Protein AF-A0A3M6RUL9-F1 (afdb_monomer_lite)

Organism: NCBI:txid2029117

Radius of gyration: 14.17 Å; chains: 1; bounding box: 38×27×32 Å

Sequence (118 aa):
MLQFIRGRSFRQAANALHLSLGMVHKICNGYWPANSAKIMAAWDRYKSKQQASRGPSIKAIRRVHAGGVVHYRGRQYTHPQLTALAGTVPLCRAPEGQLQAVLIGEVTTYLPLQPVEG

Secondary structure (DSSP, 8-state):
-HHHHHTS-HHHHHHHHT--HHHHHHHHTT---S--HHHHHHHHHHHHHH--S-PPPEEEEEEEBTTTEEEETTEEEE-GGGTT--EEEEEEE-TT--EEEEEESSSEEEEEPEE---

Structure (mmCIF, N/CA/C/O backbone):
data_AF-A0A3M6RUL9-F1
#
_entry.id   AF-A0A3M6RUL9-F1
#
loop_
_atom_site.group_PDB
_atom_site.id
_atom_site.type_symbol
_atom_site.label_atom_id
_atom_site.label_alt_id
_atom_site.label_comp_id
_atom_site.label_asym_id
_atom_site.label_entity_id
_atom_site.label_seq_id
_atom_site.pdbx_PDB_ins_code
_atom_site.Cartn_x
_atom_site.Cartn_y
_atom_site.Cartn_z
_atom_site.occupancy
_atom_site.B_iso_or_equiv
_atom_site.auth_seq_id
_atom_site.auth_comp_id
_atom_site.auth_asym_id
_atom_site.auth_atom_id
_atom_site.pdbx_PDB_model_num
ATOM 1 N N . MET A 1 1 ? -4.522 1.174 2.889 1.00 53.09 1 MET A N 1
ATOM 2 C CA . MET A 1 1 ? -5.822 1.877 2.768 1.00 53.09 1 MET A CA 1
ATOM 3 C C . MET A 1 1 ? -6.989 0.912 2.564 1.00 53.09 1 MET A C 1
ATOM 5 O O . MET A 1 1 ? -7.981 1.054 3.257 1.00 53.09 1 MET A O 1
ATOM 9 N N . LEU A 1 2 ? -6.874 -0.099 1.690 1.00 50.25 2 LEU A N 1
ATOM 10 C CA . LEU A 1 2 ? -7.938 -1.096 1.478 1.00 50.25 2 LEU A CA 1
ATOM 11 C C . LEU A 1 2 ? -8.262 -1.954 2.718 1.00 50.25 2 LEU A C 1
ATOM 13 O O . LEU A 1 2 ? -9.436 -2.124 3.022 1.00 50.25 2 LEU A O 1
ATOM 17 N N . GLN A 1 3 ? -7.263 -2.430 3.476 1.00 50.12 3 GLN A N 1
ATOM 18 C CA . GLN A 1 3 ? -7.504 -3.158 4.738 1.00 50.12 3 GLN A CA 1
ATOM 19 C C . GLN A 1 3 ? -8.214 -2.293 5.796 1.00 50.12 3 GLN A C 1
ATOM 21 O O . GLN A 1 3 ? -9.163 -2.753 6.418 1.00 50.12 3 GLN A O 1
ATOM 26 N N . PHE A 1 4 ? -7.836 -1.015 5.924 1.00 55.25 4 PHE A N 1
ATOM 27 C CA . PHE A 1 4 ? -8.515 -0.050 6.800 1.00 55.25 4 PHE A CA 1
ATOM 28 C C . PHE A 1 4 ? -10.010 0.104 6.483 1.00 55.25 4 PHE A C 1
ATOM 30 O O . PHE A 1 4 ? -10.830 0.154 7.396 1.00 55.25 4 PHE A O 1
ATOM 37 N N . ILE A 1 5 ? -10.369 0.177 5.196 1.00 54.50 5 ILE A N 1
ATOM 38 C CA . ILE A 1 5 ? -11.778 0.295 4.805 1.00 54.50 5 ILE A CA 1
ATOM 39 C C . ILE A 1 5 ? -12.501 -1.048 4.968 1.00 54.50 5 ILE A C 1
ATOM 41 O O . ILE A 1 5 ? -13.672 -1.056 5.313 1.00 54.50 5 ILE A O 1
ATOM 45 N N . ARG A 1 6 ? -11.818 -2.184 4.784 1.00 53.66 6 ARG A N 1
ATOM 46 C CA . ARG A 1 6 ? -12.410 -3.516 4.995 1.00 53.66 6 ARG A CA 1
ATOM 47 C C . ARG A 1 6 ? -12.725 -3.822 6.465 1.00 53.66 6 ARG A C 1
ATOM 49 O O . ARG A 1 6 ? -13.638 -4.595 6.715 1.00 53.66 6 ARG A O 1
ATOM 56 N N . GLY A 1 7 ? -12.018 -3.205 7.414 1.00 54.25 7 GLY A N 1
ATOM 57 C CA . GLY A 1 7 ? -12.272 -3.342 8.856 1.00 54.25 7 GLY A CA 1
ATOM 58 C C . GLY A 1 7 ? -13.276 -2.339 9.443 1.00 54.25 7 GLY A C 1
ATOM 59 O O . GLY A 1 7 ? -13.457 -2.303 10.657 1.00 54.25 7 GLY A O 1
ATOM 60 N N . ARG A 1 8 ? -13.901 -1.479 8.625 1.00 61.16 8 ARG A N 1
ATOM 61 C CA . ARG A 1 8 ? -14.872 -0.459 9.063 1.00 61.16 8 ARG A CA 1
ATOM 62 C C . ARG A 1 8 ? -16.072 -0.416 8.125 1.00 61.16 8 ARG A C 1
ATOM 64 O O . ARG A 1 8 ? -15.974 -0.765 6.956 1.00 61.16 8 ARG A O 1
ATOM 71 N N . SER A 1 9 ? -17.207 0.093 8.597 1.00 71.19 9 SER A N 1
ATOM 72 C CA . SER A 1 9 ? -18.303 0.415 7.675 1.00 71.19 9 SER A CA 1
ATOM 73 C C . SER A 1 9 ? -17.879 1.535 6.712 1.00 71.19 9 SER A C 1
ATOM 75 O O . SER A 1 9 ? -17.142 2.455 7.085 1.00 71.19 9 SER A O 1
ATOM 77 N N . PHE A 1 10 ? -18.384 1.518 5.474 1.00 69.44 10 PHE A N 1
ATOM 78 C CA . PHE A 1 10 ? -18.057 2.541 4.469 1.00 69.44 10 PHE A CA 1
ATOM 79 C C . PHE A 1 10 ? -18.333 3.973 4.950 1.00 69.44 10 PHE A C 1
ATOM 81 O O . PHE A 1 10 ? -17.595 4.897 4.612 1.00 69.44 10 PHE A O 1
ATOM 88 N N . ARG A 1 11 ? -19.359 4.157 5.790 1.00 74.06 11 ARG A N 1
ATOM 89 C CA . ARG A 1 11 ? -19.706 5.450 6.394 1.00 74.06 11 ARG A CA 1
ATOM 90 C C . ARG A 1 11 ? -18.653 5.920 7.402 1.00 74.06 11 ARG A C 1
ATOM 92 O O . ARG A 1 11 ? -18.293 7.094 7.401 1.00 74.06 11 ARG A O 1
ATOM 99 N N . GLN A 1 12 ? -18.113 5.016 8.217 1.00 66.62 12 GLN A N 1
ATOM 100 C CA . GLN A 1 12 ? -17.019 5.337 9.140 1.00 66.62 12 GLN A CA 1
ATOM 101 C C . GLN A 1 12 ? -15.733 5.689 8.388 1.00 66.62 12 GLN A C 1
ATOM 103 O O . GLN A 1 12 ? -15.047 6.632 8.772 1.00 66.62 12 GLN A O 1
ATOM 108 N N . ALA A 1 13 ? -15.418 4.977 7.304 1.00 68.62 13 ALA A N 1
ATOM 109 C CA . ALA A 1 13 ? -14.267 5.292 6.461 1.00 68.62 13 ALA A CA 1
ATOM 110 C C . ALA A 1 13 ? -14.420 6.647 5.746 1.00 68.62 13 ALA A C 1
ATOM 112 O O . ALA A 1 13 ? -13.474 7.431 5.717 1.00 68.62 13 ALA A O 1
ATOM 113 N N . ALA A 1 14 ? -15.615 6.951 5.226 1.00 76.19 14 ALA A N 1
ATOM 114 C CA . ALA A 1 14 ? -15.936 8.236 4.602 1.00 76.19 14 ALA A CA 1
ATOM 115 C C . ALA A 1 14 ? -15.757 9.408 5.577 1.00 76.19 14 ALA A C 1
ATOM 117 O O . ALA A 1 14 ? -15.046 10.363 5.266 1.00 76.19 14 ALA A O 1
ATOM 118 N N . ASN A 1 15 ? -16.310 9.289 6.788 1.00 74.44 15 ASN A N 1
ATOM 119 C CA . ASN A 1 15 ? -16.155 10.299 7.836 1.00 74.44 15 ASN A CA 1
ATOM 120 C C . ASN A 1 15 ? -14.696 10.446 8.286 1.00 74.44 15 ASN A C 1
ATOM 122 O O . ASN A 1 15 ? -14.195 11.561 8.400 1.00 74.44 15 ASN A O 1
ATOM 126 N N . ALA A 1 16 ? -13.990 9.333 8.499 1.00 66.12 16 ALA A N 1
ATOM 127 C CA . ALA A 1 16 ? -12.598 9.347 8.945 1.00 66.12 16 ALA A CA 1
ATOM 128 C C . ALA A 1 16 ? -11.653 10.001 7.925 1.00 66.12 16 ALA A C 1
ATOM 130 O O . ALA A 1 16 ? -10.698 10.673 8.311 1.00 66.12 16 ALA A O 1
ATOM 131 N N . LEU A 1 17 ? -11.928 9.815 6.633 1.00 72.06 17 LEU A N 1
ATOM 132 C CA . LEU A 1 17 ? -11.113 10.333 5.537 1.00 72.06 17 LEU A CA 1
ATOM 133 C C . LEU A 1 17 ? -11.662 11.631 4.941 1.00 72.06 17 LEU A C 1
ATOM 135 O O . LEU A 1 17 ? -11.073 12.129 3.993 1.00 72.06 17 LEU A O 1
ATOM 139 N N . HIS A 1 18 ? -12.771 12.182 5.443 1.00 76.81 18 HIS A N 1
ATOM 140 C CA . HIS A 1 18 ? -13.447 13.333 4.826 1.00 76.81 18 HIS A CA 1
ATOM 141 C C . HIS A 1 18 ? -13.659 13.146 3.302 1.00 76.81 18 HIS A C 1
ATOM 143 O O . HIS A 1 18 ? -13.490 14.071 2.507 1.00 76.81 18 HIS A O 1
ATOM 149 N N . LEU A 1 19 ? -13.997 11.921 2.886 1.00 80.38 19 LEU A N 1
ATOM 150 C CA . LEU A 1 19 ? -14.276 11.551 1.496 1.00 80.38 19 LEU A CA 1
ATOM 151 C C . LEU A 1 19 ? -15.764 11.238 1.329 1.00 80.38 19 LEU A C 1
ATOM 153 O O . LEU A 1 19 ? -16.429 10.819 2.273 1.00 80.38 19 LEU A O 1
ATOM 157 N N . SER A 1 20 ? -16.291 11.380 0.111 1.00 82.94 20 SER A N 1
ATOM 158 C CA . SER A 1 20 ? -17.651 10.921 -0.180 1.00 82.94 20 SER A CA 1
ATOM 159 C C . SER A 1 20 ? -17.737 9.391 -0.139 1.00 82.94 20 SER A C 1
ATOM 161 O O . SER A 1 20 ? -16.791 8.690 -0.508 1.00 82.94 20 SER A O 1
ATOM 163 N N . LEU A 1 21 ? -18.902 8.864 0.249 1.00 80.56 21 LEU A N 1
ATOM 164 C CA . LEU A 1 21 ? -19.191 7.422 0.250 1.00 80.56 21 LEU A CA 1
ATOM 165 C C . LEU A 1 21 ? -18.892 6.771 -1.107 1.00 80.56 21 LEU A C 1
ATOM 167 O O . LEU A 1 21 ? -18.249 5.727 -1.159 1.00 80.56 21 LEU A O 1
ATOM 171 N N . GLY A 1 22 ? -19.280 7.421 -2.207 1.00 81.12 22 GLY A N 1
ATOM 172 C CA . GLY A 1 22 ? -18.997 6.933 -3.558 1.00 81.12 22 GLY A CA 1
ATOM 173 C C . GLY A 1 22 ? -17.501 6.875 -3.883 1.00 81.12 22 GLY A C 1
ATOM 174 O O . GLY A 1 22 ? -17.058 5.940 -4.546 1.00 81.12 22 GLY A O 1
ATOM 175 N N . MET A 1 23 ? -16.700 7.827 -3.389 1.00 78.31 23 MET A N 1
ATOM 176 C CA . MET A 1 23 ? -15.244 7.798 -3.560 1.00 78.31 23 MET A CA 1
ATOM 177 C C . MET A 1 23 ? -14.619 6.643 -2.770 1.00 78.31 23 MET A C 1
ATOM 179 O O . MET A 1 23 ? -13.782 5.925 -3.308 1.00 78.31 23 MET A O 1
ATOM 183 N N . VAL A 1 24 ? -15.066 6.415 -1.532 1.00 77.81 24 VAL A N 1
ATOM 184 C CA . VAL A 1 24 ? -14.641 5.262 -0.720 1.00 77.81 24 VAL A CA 1
ATOM 185 C C . VAL A 1 24 ? -15.001 3.945 -1.414 1.00 77.81 24 VAL A C 1
ATOM 187 O O . VAL A 1 24 ? -14.153 3.065 -1.515 1.00 77.81 24 VAL A O 1
ATOM 190 N N . HIS A 1 25 ? -16.212 3.831 -1.967 1.00 79.38 25 HIS A N 1
ATOM 191 C CA . HIS A 1 25 ? -16.669 2.638 -2.685 1.00 79.38 25 HIS A CA 1
ATOM 192 C C . HIS A 1 25 ? -15.828 2.354 -3.938 1.00 79.38 25 HIS A C 1
ATOM 194 O O . HIS A 1 25 ? -15.391 1.228 -4.165 1.00 79.38 25 HIS A O 1
ATOM 200 N N . LYS A 1 26 ? -15.535 3.395 -4.728 1.00 78.81 26 LYS A N 1
ATOM 201 C CA . LYS A 1 26 ? -14.642 3.300 -5.889 1.00 78.81 26 LYS A CA 1
ATOM 202 C C . LYS A 1 26 ? -13.251 2.823 -5.469 1.00 78.81 26 LYS A C 1
ATOM 204 O O . LYS A 1 26 ? -12.747 1.849 -6.022 1.00 78.81 26 LYS A O 1
ATOM 209 N N . ILE A 1 27 ? -12.667 3.456 -4.453 1.00 76.56 27 ILE A N 1
ATOM 210 C CA . ILE A 1 27 ? -11.365 3.072 -3.894 1.00 76.56 27 ILE A CA 1
ATOM 211 C C . ILE A 1 27 ? -11.365 1.606 -3.444 1.00 76.56 27 ILE A C 1
ATOM 213 O O . ILE A 1 27 ? -10.416 0.884 -3.740 1.00 76.56 27 ILE A O 1
ATOM 217 N N . CYS A 1 28 ? -12.428 1.145 -2.779 1.00 70.31 28 CYS A N 1
ATOM 218 C CA . CYS A 1 28 ? -12.588 -0.248 -2.353 1.00 70.31 28 CYS A CA 1
ATOM 219 C C . CYS A 1 28 ? -12.629 -1.248 -3.501 1.00 70.31 28 CYS A C 1
ATOM 221 O O . CYS A 1 28 ? -12.093 -2.345 -3.369 1.00 70.31 28 CYS A O 1
ATOM 223 N N . ASN A 1 29 ? -13.198 -0.837 -4.629 1.00 72.38 29 ASN A N 1
ATOM 224 C CA . ASN A 1 29 ? -13.256 -1.624 -5.854 1.00 72.38 29 ASN A CA 1
ATOM 225 C C . ASN A 1 29 ? -12.010 -1.439 -6.739 1.00 72.38 29 ASN A C 1
ATOM 227 O O . ASN A 1 29 ? -12.023 -1.798 -7.912 1.00 72.38 29 ASN A O 1
ATOM 231 N N . GLY A 1 30 ? -10.923 -0.881 -6.192 1.00 64.44 30 GLY A N 1
ATOM 232 C CA . GLY A 1 30 ? -9.631 -0.774 -6.872 1.00 64.44 30 GLY A CA 1
ATOM 233 C C . GLY A 1 30 ? -9.477 0.443 -7.786 1.00 64.44 30 GLY A C 1
ATOM 234 O O . GLY A 1 30 ? -8.450 0.569 -8.451 1.00 64.44 30 GLY A O 1
ATOM 235 N N . TYR A 1 31 ? -10.448 1.360 -7.813 1.00 75.12 31 TYR A N 1
ATOM 236 C CA . TYR A 1 31 ? -10.304 2.621 -8.538 1.00 75.12 31 TYR A CA 1
ATOM 237 C C . TYR A 1 31 ? -9.322 3.550 -7.819 1.00 75.12 31 TYR A C 1
ATOM 239 O O . TYR A 1 31 ? -9.446 3.815 -6.622 1.00 75.12 31 TYR A O 1
ATOM 247 N N . TRP A 1 32 ? -8.383 4.111 -8.578 1.00 68.50 32 TRP A N 1
ATOM 248 C CA . TRP A 1 32 ? -7.447 5.115 -8.090 1.00 68.50 32 TRP A CA 1
ATOM 249 C C . TRP A 1 32 ? -7.404 6.303 -9.056 1.00 68.50 32 TRP A C 1
ATOM 251 O O . TRP A 1 32 ? -7.137 6.101 -10.241 1.00 68.50 32 TRP A O 1
ATOM 261 N N . PRO A 1 33 ? -7.672 7.539 -8.600 1.00 72.25 33 PRO A N 1
ATOM 262 C CA . PRO A 1 33 ? -7.622 8.702 -9.475 1.00 72.25 33 PRO A CA 1
ATOM 263 C C . PRO A 1 33 ? -6.178 9.050 -9.857 1.00 72.25 33 PRO A C 1
ATOM 265 O O . PRO A 1 33 ? -5.260 8.904 -9.049 1.00 72.25 33 PRO A O 1
ATOM 268 N N . ALA A 1 34 ? -5.993 9.587 -11.067 1.00 67.50 34 ALA A N 1
ATOM 269 C CA . ALA A 1 34 ? -4.687 10.017 -11.575 1.00 67.50 34 ALA A CA 1
ATOM 270 C C . ALA A 1 34 ? -4.009 11.060 -10.665 1.00 67.50 34 ALA A C 1
ATOM 272 O O . ALA A 1 34 ? -2.801 11.009 -10.448 1.00 67.50 34 ALA A O 1
ATOM 273 N N . ASN A 1 35 ? -4.795 11.967 -10.073 1.00 73.00 35 ASN A N 1
ATOM 274 C CA . ASN A 1 35 ? -4.340 12.859 -9.012 1.00 73.00 35 ASN A CA 1
ATOM 275 C C . ASN A 1 35 ? -4.873 12.381 -7.655 1.00 73.00 35 ASN A C 1
ATOM 277 O O . ASN A 1 35 ? -6.008 12.668 -7.269 1.00 73.00 35 ASN A O 1
ATOM 281 N N . SER A 1 36 ? -4.030 11.666 -6.912 1.00 72.19 36 SER A N 1
ATOM 282 C CA . SER A 1 36 ? -4.370 11.137 -5.591 1.00 72.19 36 SER A CA 1
ATOM 283 C C . SER A 1 36 ? -4.028 12.077 -4.432 1.00 72.19 36 SER A C 1
ATOM 285 O O . SER A 1 36 ? -4.188 11.681 -3.281 1.00 72.19 36 SER A O 1
ATOM 287 N N . ALA A 1 37 ? -3.576 13.313 -4.687 1.00 73.50 37 ALA A N 1
ATOM 288 C CA . ALA A 1 37 ? -3.073 14.218 -3.646 1.00 73.50 37 ALA A CA 1
ATOM 289 C C . ALA A 1 37 ? -4.103 14.493 -2.537 1.00 73.50 37 ALA A C 1
ATOM 291 O O . ALA A 1 37 ? -3.760 14.481 -1.359 1.00 73.50 37 ALA A O 1
ATOM 292 N N . LYS A 1 38 ? -5.384 14.659 -2.892 1.00 68.88 38 LYS A N 1
ATOM 293 C CA . LYS A 1 38 ? -6.462 14.869 -1.909 1.00 68.88 38 LYS A CA 1
ATOM 294 C C . LYS A 1 38 ? -6.701 13.642 -1.029 1.00 68.88 38 LYS A C 1
ATOM 296 O O . LYS A 1 38 ? -6.891 13.785 0.172 1.00 68.88 38 LYS A O 1
ATOM 301 N N . ILE A 1 39 ? -6.646 12.445 -1.612 1.00 73.62 39 ILE A N 1
ATOM 302 C CA . ILE A 1 39 ? -6.778 11.179 -0.876 1.00 73.62 39 ILE A CA 1
ATOM 303 C C . ILE A 1 39 ? -5.591 11.008 0.081 1.00 73.62 39 ILE A C 1
ATOM 305 O O . ILE A 1 39 ? -5.784 10.640 1.236 1.00 73.62 39 ILE A O 1
ATOM 309 N N . MET A 1 40 ? -4.380 11.339 -0.380 1.00 71.88 40 MET A N 1
ATOM 310 C CA . MET A 1 40 ? -3.166 11.323 0.439 1.00 71.88 40 MET A CA 1
ATOM 311 C C . MET A 1 40 ? -3.243 12.302 1.605 1.00 71.88 40 MET A C 1
ATOM 313 O O . MET A 1 40 ? -2.986 11.908 2.734 1.00 71.88 40 MET A O 1
ATOM 317 N N . ALA A 1 41 ? -3.654 13.545 1.354 1.00 72.56 41 ALA A N 1
ATOM 318 C CA . ALA A 1 41 ? -3.787 14.559 2.394 1.00 72.56 41 ALA A CA 1
ATOM 319 C C . ALA A 1 41 ? -4.817 14.154 3.458 1.00 72.56 41 ALA A C 1
ATOM 321 O O . ALA A 1 41 ? -4.592 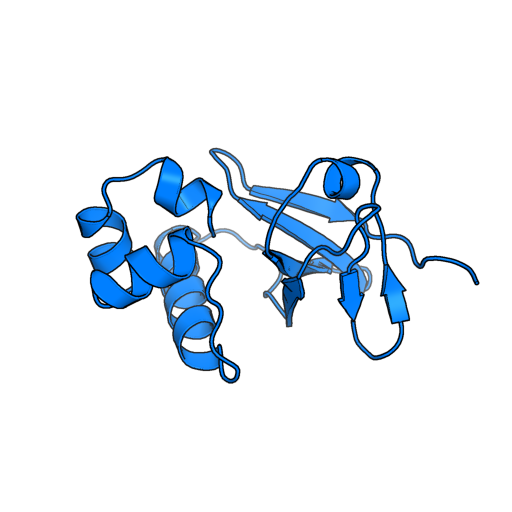14.341 4.653 1.00 72.56 41 ALA A O 1
ATOM 322 N N . ALA A 1 42 ? -5.935 13.558 3.038 1.00 71.12 42 ALA A N 1
ATOM 323 C CA . ALA A 1 42 ? -6.951 13.080 3.966 1.00 71.12 42 ALA A CA 1
ATOM 324 C C . ALA A 1 42 ? -6.466 11.872 4.782 1.00 71.12 42 ALA A C 1
ATOM 326 O O . ALA A 1 42 ? -6.701 11.795 5.987 1.00 71.12 42 ALA A O 1
ATOM 327 N N . TRP A 1 43 ? -5.715 10.973 4.143 1.00 71.88 43 TRP A N 1
ATOM 328 C CA . TRP A 1 43 ? -5.039 9.864 4.807 1.00 71.88 43 TRP A CA 1
ATOM 329 C C . TRP A 1 43 ? -3.982 10.345 5.816 1.00 71.88 43 TRP A C 1
ATOM 331 O O . TRP A 1 43 ? -3.916 9.840 6.935 1.00 71.88 43 TRP A O 1
ATOM 341 N N . ASP A 1 44 ? -3.181 11.349 5.460 1.00 67.62 44 ASP A N 1
ATOM 342 C CA . ASP A 1 44 ? -2.176 11.944 6.343 1.00 67.62 44 ASP A CA 1
ATOM 343 C C . ASP A 1 44 ? -2.812 12.656 7.536 1.00 67.62 44 ASP A C 1
ATOM 345 O O . ASP A 1 44 ? -2.347 12.482 8.660 1.00 67.62 44 ASP A O 1
ATOM 349 N N . ARG A 1 45 ? -3.923 13.370 7.329 1.00 67.00 45 ARG A N 1
ATOM 350 C CA . ARG A 1 45 ? -4.693 13.996 8.412 1.00 67.00 45 ARG A CA 1
ATOM 351 C C . ARG A 1 45 ? -5.342 12.972 9.342 1.00 67.00 45 ARG A C 1
ATOM 353 O O . ARG A 1 45 ? -5.419 13.190 10.548 1.00 67.00 45 ARG A O 1
ATOM 360 N N . TYR A 1 46 ? -5.821 11.859 8.794 1.00 64.75 46 TYR A N 1
ATOM 361 C CA . TYR A 1 46 ? -6.343 10.757 9.593 1.00 64.75 46 TYR A CA 1
ATOM 362 C C . TYR A 1 46 ? -5.239 10.127 10.451 1.00 64.75 46 TYR A C 1
ATOM 364 O O . TYR A 1 46 ? -5.415 9.968 11.658 1.00 64.75 46 TYR A O 1
ATOM 372 N N . LYS A 1 47 ? -4.074 9.836 9.857 1.00 58.28 47 LYS A N 1
ATOM 373 C CA . LYS A 1 47 ? -2.921 9.322 10.604 1.00 58.28 47 LYS A CA 1
ATOM 374 C C . LYS A 1 47 ? -2.440 10.307 11.654 1.00 58.28 47 LYS A C 1
ATOM 376 O O . LYS A 1 47 ? -2.208 9.869 12.762 1.00 58.28 47 LYS A O 1
ATOM 381 N N . SER A 1 48 ? -2.331 11.604 11.368 1.00 56.91 48 SER A N 1
ATOM 382 C CA . SER A 1 48 ? -1.877 12.575 12.374 1.00 56.91 48 SER A CA 1
ATOM 383 C C . SER A 1 48 ? -2.838 12.683 13.560 1.00 56.91 48 SER A C 1
ATOM 385 O O . SER A 1 48 ? -2.393 12.861 14.689 1.00 56.91 48 SER A O 1
ATOM 387 N N . LYS A 1 49 ? -4.147 12.490 13.336 1.00 59.19 49 LYS A N 1
ATOM 388 C CA . LYS A 1 49 ? -5.142 12.372 14.415 1.00 59.19 49 LYS A CA 1
ATOM 389 C C . LYS A 1 49 ? -5.067 11.051 15.188 1.00 59.19 49 LYS A C 1
ATOM 391 O O . LYS A 1 49 ? -5.478 11.019 16.341 1.00 59.19 49 LYS A O 1
ATOM 396 N N . GLN A 1 50 ? -4.594 9.971 14.567 1.00 53.69 50 GLN A N 1
ATOM 397 C CA . GLN A 1 50 ? -4.441 8.656 15.208 1.00 53.69 50 GLN A CA 1
ATOM 398 C C . GLN A 1 50 ? -3.032 8.400 15.768 1.00 53.69 50 GLN A C 1
ATOM 400 O O . GLN A 1 50 ? -2.852 7.495 16.573 1.00 53.69 50 GLN A O 1
ATOM 405 N N . GLN A 1 51 ? -2.039 9.185 15.352 1.00 43.91 51 GLN A N 1
ATOM 406 C CA . GLN A 1 51 ? -0.623 9.041 15.667 1.00 43.91 51 GLN A CA 1
ATOM 407 C C . GLN A 1 51 ? -0.043 10.405 16.043 1.00 43.91 51 GLN A C 1
ATOM 409 O O . GLN A 1 51 ? 0.589 11.085 15.236 1.00 43.91 51 GLN A O 1
ATOM 414 N N . ALA A 1 52 ? -0.072 10.694 17.337 1.00 46.34 52 ALA A N 1
ATOM 415 C CA . ALA A 1 52 ? 1.036 11.369 18.009 1.00 46.34 52 ALA A CA 1
ATOM 416 C C . ALA A 1 52 ? 2.319 10.484 18.021 1.00 46.34 52 ALA A C 1
ATOM 418 O O . ALA A 1 52 ? 3.115 10.522 18.954 1.00 46.34 52 ALA A O 1
ATOM 419 N N . SER A 1 53 ? 2.534 9.650 16.995 1.00 47.94 53 SER A N 1
ATOM 420 C CA . SER A 1 53 ? 3.479 8.530 16.984 1.00 47.94 53 SER A CA 1
ATOM 421 C C . SER A 1 53 ? 4.282 8.532 15.680 1.00 47.94 53 SER A C 1
ATOM 423 O O . SER A 1 53 ? 3.912 7.869 14.721 1.00 47.94 53 SER A O 1
ATOM 425 N N . ARG A 1 54 ? 5.342 9.351 15.648 1.00 53.25 54 ARG A N 1
ATOM 426 C CA . ARG A 1 54 ? 6.666 9.211 14.979 1.00 53.25 54 ARG A CA 1
ATOM 427 C C . ARG A 1 54 ? 6.858 8.247 13.773 1.00 53.25 54 ARG A C 1
ATOM 429 O O . ARG A 1 54 ? 7.939 7.689 13.621 1.00 53.25 54 ARG A O 1
ATOM 436 N N . GLY A 1 55 ? 5.878 8.038 12.899 1.00 56.91 55 GLY A N 1
ATOM 437 C CA . GLY A 1 55 ? 6.033 7.228 11.683 1.00 56.91 55 GLY A CA 1
ATOM 438 C C . GLY A 1 55 ? 6.643 8.017 10.511 1.00 56.91 55 GLY A C 1
ATOM 439 O O . GLY A 1 55 ? 6.389 9.220 10.392 1.00 56.91 55 GLY A O 1
ATOM 440 N N . PRO A 1 56 ? 7.420 7.381 9.612 1.00 64.69 56 PRO A N 1
ATOM 441 C CA . PRO A 1 56 ? 7.975 8.046 8.436 1.00 64.69 56 PRO A CA 1
ATOM 442 C C . PRO A 1 56 ? 6.878 8.559 7.491 1.00 64.69 56 PRO A C 1
ATOM 444 O O . PRO A 1 56 ? 5.868 7.897 7.236 1.00 64.69 56 PRO A O 1
ATOM 447 N N . SER A 1 57 ? 7.082 9.754 6.929 1.00 72.19 57 SER A N 1
ATOM 448 C CA . SER A 1 57 ? 6.120 10.366 6.007 1.00 72.19 57 SER A CA 1
ATOM 449 C C . SER A 1 57 ? 5.964 9.535 4.734 1.00 72.19 57 SER A C 1
ATOM 451 O O . SER A 1 57 ? 6.948 9.139 4.098 1.00 72.19 57 SER A O 1
ATOM 453 N N . ILE A 1 58 ? 4.715 9.325 4.318 1.00 79.31 58 ILE A N 1
ATOM 454 C CA . ILE A 1 58 ? 4.403 8.611 3.080 1.00 79.31 58 ILE A CA 1
ATOM 455 C C . ILE A 1 58 ? 4.833 9.478 1.896 1.00 79.31 58 ILE A C 1
ATOM 457 O O . ILE A 1 58 ? 4.522 10.663 1.830 1.00 79.31 58 ILE A O 1
ATOM 461 N N . LYS A 1 59 ? 5.582 8.886 0.967 1.00 80.06 59 LYS A N 1
ATOM 462 C CA . LYS A 1 59 ? 6.155 9.557 -0.207 1.00 80.06 59 LYS A CA 1
ATOM 463 C C . LYS A 1 59 ? 5.374 9.277 -1.486 1.00 80.06 59 LYS A C 1
ATOM 465 O O . LYS A 1 59 ? 5.383 10.099 -2.396 1.00 80.06 59 LYS A O 1
ATOM 470 N N . ALA A 1 60 ? 4.719 8.122 -1.575 1.00 81.12 60 ALA A N 1
ATOM 471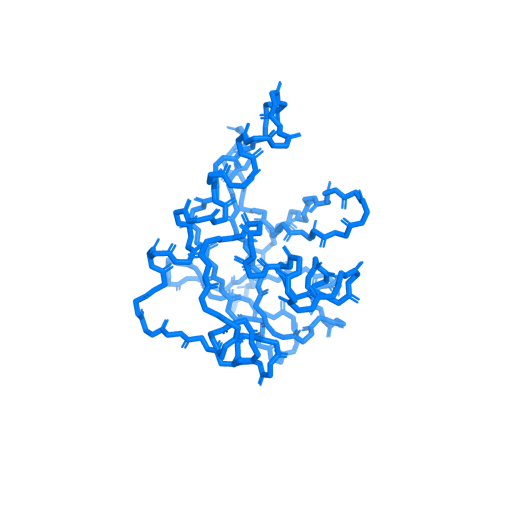 C CA . ALA A 1 60 ? 3.909 7.738 -2.725 1.00 81.12 60 ALA A CA 1
ATOM 472 C C . ALA A 1 60 ? 2.902 6.647 -2.349 1.00 81.12 60 ALA A C 1
ATOM 474 O O . ALA A 1 60 ? 3.070 5.969 -1.347 1.00 81.12 60 ALA A O 1
ATOM 475 N N . ILE A 1 61 ? 1.892 6.434 -3.187 1.00 81.69 61 ILE A N 1
ATOM 476 C CA . ILE A 1 61 ? 1.139 5.176 -3.245 1.00 81.69 61 ILE A CA 1
ATOM 477 C C . ILE A 1 61 ? 1.383 4.572 -4.627 1.00 81.69 61 ILE A C 1
ATOM 479 O O . ILE A 1 61 ? 1.407 5.299 -5.629 1.00 81.69 61 ILE A O 1
ATOM 483 N N . ARG A 1 62 ? 1.630 3.263 -4.682 1.00 86.56 62 ARG A N 1
ATOM 484 C CA . ARG A 1 62 ? 1.932 2.536 -5.918 1.00 86.56 62 ARG A CA 1
ATOM 485 C C . ARG A 1 62 ? 1.102 1.281 -6.042 1.00 86.56 62 ARG A C 1
ATOM 487 O O . ARG A 1 62 ? 0.812 0.627 -5.048 1.00 86.56 62 ARG A O 1
ATOM 494 N N . ARG A 1 63 ? 0.716 0.965 -7.275 1.00 87.94 63 ARG A N 1
ATOM 495 C CA . ARG A 1 63 ? 0.092 -0.312 -7.598 1.00 87.94 63 ARG A CA 1
ATOM 496 C C . ARG A 1 63 ? 1.122 -1.423 -7.422 1.00 87.94 63 ARG A C 1
ATOM 498 O O . ARG A 1 63 ? 2.266 -1.266 -7.838 1.00 87.94 63 ARG A O 1
ATOM 505 N N . VAL A 1 64 ? 0.685 -2.507 -6.799 1.00 88.94 64 VAL A N 1
ATOM 506 C CA . VAL A 1 64 ? 1.375 -3.789 -6.788 1.00 88.94 64 VAL A CA 1
ATOM 507 C C . VAL A 1 64 ? 0.991 -4.498 -8.083 1.00 88.94 64 VAL A C 1
ATOM 509 O O . VAL A 1 64 ? -0.187 -4.746 -8.355 1.00 88.94 64 VAL A O 1
ATOM 512 N N . HIS A 1 65 ? 1.987 -4.706 -8.930 1.00 89.50 65 HIS A N 1
ATOM 513 C CA . HIS A 1 65 ? 1.896 -5.439 -10.182 1.00 89.50 65 HIS A CA 1
ATOM 514 C C . HIS A 1 65 ? 2.027 -6.945 -9.918 1.00 89.50 65 HIS A C 1
ATOM 516 O O . HIS A 1 65 ? 2.371 -7.371 -8.811 1.00 89.50 65 HIS A O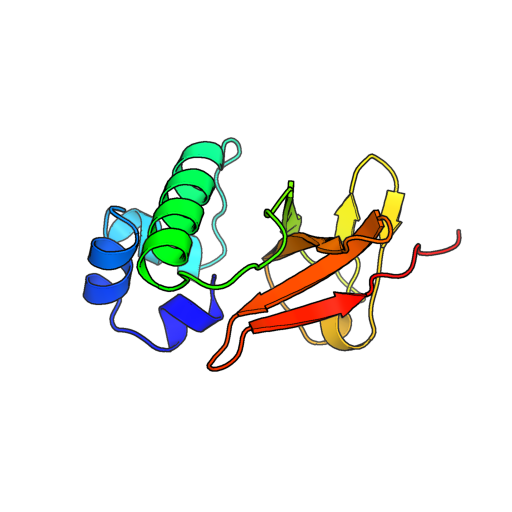 1
ATOM 522 N N . ALA A 1 66 ? 1.745 -7.755 -10.943 1.00 84.69 66 ALA A N 1
ATOM 523 C CA . ALA A 1 66 ? 1.957 -9.198 -10.879 1.00 84.69 66 ALA A CA 1
ATOM 524 C C . ALA A 1 66 ? 3.394 -9.514 -10.421 1.00 84.69 66 ALA A C 1
ATOM 526 O O . ALA A 1 66 ? 4.330 -8.797 -10.771 1.00 84.69 66 ALA A O 1
ATOM 527 N N . GLY A 1 67 ? 3.548 -10.546 -9.589 1.00 87.25 67 GLY A N 1
ATOM 528 C CA . GLY A 1 67 ? 4.837 -10.883 -8.977 1.00 87.25 67 GLY A CA 1
ATOM 529 C C . GLY A 1 67 ? 5.244 -9.994 -7.794 1.00 87.25 67 GLY A C 1
ATOM 530 O O . GLY A 1 67 ? 6.385 -10.068 -7.352 1.00 87.25 67 GLY A O 1
ATOM 531 N N . GLY A 1 68 ? 4.343 -9.159 -7.259 1.00 89.94 68 GLY A N 1
ATOM 532 C CA . GLY A 1 68 ? 4.622 -8.352 -6.064 1.00 89.94 68 GLY A CA 1
ATOM 533 C C . GLY A 1 68 ? 5.497 -7.125 -6.324 1.00 89.94 68 GLY A C 1
ATOM 534 O O . GLY A 1 68 ? 6.154 -6.627 -5.413 1.00 89.94 68 GLY A O 1
ATOM 535 N N . VAL A 1 69 ? 5.508 -6.628 -7.561 1.00 93.25 69 VAL A N 1
ATOM 536 C CA . VAL A 1 69 ? 6.398 -5.541 -7.987 1.00 93.25 69 VAL A CA 1
ATOM 537 C C . VAL A 1 69 ? 5.721 -4.179 -7.844 1.00 93.25 69 VAL A C 1
ATOM 539 O O . VAL A 1 69 ? 4.551 -4.010 -8.182 1.00 93.25 69 VAL A O 1
ATOM 542 N N . VAL A 1 70 ? 6.459 -3.167 -7.394 1.00 92.25 70 VAL A N 1
ATOM 543 C CA . VAL A 1 70 ? 6.026 -1.764 -7.373 1.00 92.25 70 VAL A CA 1
ATOM 544 C C . VAL A 1 70 ? 7.036 -0.877 -8.096 1.00 92.25 70 VAL A C 1
ATOM 546 O O . VAL A 1 70 ? 8.246 -1.044 -7.963 1.00 92.25 70 VAL A O 1
ATOM 549 N N . HIS A 1 71 ? 6.548 0.106 -8.851 1.00 92.62 71 HIS A N 1
ATOM 550 C CA . HIS A 1 71 ? 7.405 1.053 -9.572 1.00 92.62 71 HIS A CA 1
ATOM 551 C C . HIS A 1 71 ? 7.564 2.362 -8.797 1.00 92.62 71 HIS A C 1
ATOM 553 O O . HIS A 1 71 ? 6.584 3.046 -8.490 1.00 92.62 71 HIS A O 1
ATOM 559 N N . TYR A 1 72 ? 8.799 2.777 -8.523 1.00 92.12 72 TYR A N 1
ATOM 560 C CA . TYR A 1 72 ? 9.081 4.034 -7.837 1.00 92.12 72 TYR A CA 1
ATOM 561 C C . TYR A 1 72 ? 10.332 4.711 -8.401 1.00 92.12 72 TYR A C 1
ATOM 563 O O . TYR A 1 72 ? 11.398 4.113 -8.463 1.00 92.12 72 TYR A O 1
ATOM 571 N N . ARG A 1 73 ? 10.198 5.984 -8.809 1.00 89.12 73 ARG A N 1
ATOM 572 C CA . ARG A 1 73 ? 11.285 6.800 -9.392 1.00 89.12 73 ARG A CA 1
ATOM 573 C C . ARG A 1 73 ? 12.061 6.081 -10.511 1.00 89.12 73 ARG A C 1
ATOM 575 O O . ARG A 1 73 ? 13.285 6.064 -10.504 1.00 89.12 73 ARG A O 1
ATOM 582 N N . GLY A 1 74 ? 11.335 5.464 -11.444 1.00 88.75 74 GLY A N 1
ATOM 583 C CA . GLY A 1 74 ? 11.923 4.775 -12.600 1.00 88.75 74 GLY A CA 1
ATOM 584 C C . GLY A 1 74 ? 12.575 3.423 -12.293 1.00 88.75 74 GLY A C 1
ATOM 585 O O . GLY A 1 74 ? 13.122 2.814 -13.200 1.00 88.75 74 GLY A O 1
ATOM 586 N N . ARG A 1 75 ? 12.511 2.938 -11.047 1.00 92.19 75 ARG A N 1
ATOM 587 C CA . ARG A 1 75 ? 13.022 1.620 -10.649 1.00 92.19 75 ARG A CA 1
ATOM 588 C C . ARG A 1 75 ? 11.896 0.705 -10.184 1.00 92.19 75 ARG A C 1
ATOM 590 O O . ARG A 1 75 ? 10.858 1.175 -9.702 1.00 92.19 75 ARG A O 1
ATOM 597 N N . GLN A 1 76 ? 12.120 -0.593 -10.329 1.00 94.62 76 GLN A N 1
ATOM 598 C CA . GLN A 1 76 ? 11.237 -1.638 -9.831 1.00 94.62 76 GLN A CA 1
ATOM 599 C C . GLN A 1 76 ? 11.711 -2.104 -8.460 1.00 94.62 76 GLN A C 1
ATOM 601 O O . GLN A 1 76 ? 12.910 -2.198 -8.204 1.00 94.62 76 GLN A O 1
ATOM 606 N N . TYR A 1 77 ? 10.756 -2.379 -7.584 1.00 94.88 77 TYR A N 1
ATOM 607 C CA . TYR A 1 77 ? 11.006 -2.852 -6.236 1.00 94.88 77 TYR A CA 1
ATOM 608 C C . TYR A 1 77 ? 10.060 -3.998 -5.897 1.00 94.88 77 TYR A C 1
ATOM 610 O O . TYR A 1 77 ? 8.924 -4.011 -6.365 1.00 94.88 77 TYR A O 1
ATOM 618 N N . THR A 1 78 ? 10.501 -4.924 -5.055 1.00 95.19 78 THR A N 1
ATOM 619 C CA . THR A 1 78 ? 9.723 -6.090 -4.638 1.00 95.19 78 THR A CA 1
ATOM 620 C C . THR A 1 78 ? 9.930 -6.417 -3.160 1.00 95.19 78 THR A C 1
ATOM 622 O O . THR A 1 78 ? 10.829 -5.893 -2.496 1.00 95.19 78 THR A O 1
ATOM 625 N N . HIS A 1 79 ? 9.049 -7.268 -2.644 1.00 93.94 79 HIS A N 1
ATOM 626 C CA . HIS A 1 79 ? 9.165 -7.933 -1.354 1.00 93.94 79 HIS A CA 1
ATOM 627 C C . HIS A 1 79 ? 8.314 -9.214 -1.389 1.00 93.94 79 HIS A C 1
ATOM 629 O O . HIS A 1 79 ? 7.211 -9.166 -1.942 1.00 93.94 79 HIS A O 1
ATOM 635 N N . PRO A 1 80 ? 8.728 -10.333 -0.763 1.00 89.94 80 PRO A N 1
ATOM 636 C CA . PRO A 1 80 ? 7.963 -11.583 -0.799 1.00 89.94 80 PRO A CA 1
ATOM 637 C C . PRO A 1 80 ? 6.496 -11.416 -0.389 1.00 89.94 80 PRO A C 1
ATOM 639 O O . PRO A 1 80 ? 5.601 -11.927 -1.051 1.00 89.94 80 PRO A O 1
ATOM 642 N N . GLN A 1 81 ? 6.219 -10.608 0.637 1.00 87.94 81 GLN A N 1
ATOM 643 C CA . GLN A 1 81 ? 4.843 -10.350 1.086 1.00 87.94 81 GLN A CA 1
ATOM 644 C C . GLN A 1 81 ? 4.005 -9.497 0.115 1.00 87.94 81 GLN A C 1
ATOM 646 O O . GLN A 1 81 ? 2.782 -9.506 0.216 1.00 87.94 81 GLN A O 1
ATOM 651 N N . LEU A 1 82 ? 4.618 -8.778 -0.835 1.00 87.88 82 LEU A N 1
ATOM 652 C CA . LEU A 1 82 ? 3.873 -8.074 -1.884 1.00 87.88 82 LEU A CA 1
ATOM 653 C C . LEU A 1 82 ? 3.293 -9.035 -2.927 1.00 87.88 82 LEU A C 1
ATOM 655 O O . LEU A 1 82 ? 2.290 -8.696 -3.544 1.00 87.88 82 LEU A O 1
ATOM 659 N N . THR A 1 83 ? 3.865 -10.229 -3.108 1.00 85.94 83 THR A N 1
ATOM 660 C CA . THR A 1 83 ? 3.357 -11.217 -4.083 1.00 85.94 83 THR A CA 1
ATOM 661 C C . THR A 1 83 ? 1.921 -11.651 -3.784 1.00 85.94 83 THR A C 1
ATOM 663 O O . THR A 1 83 ? 1.135 -11.864 -4.703 1.00 85.94 83 THR A O 1
ATOM 666 N N . ALA A 1 84 ? 1.555 -11.700 -2.501 1.00 80.88 84 ALA A N 1
ATOM 667 C CA . ALA A 1 84 ? 0.213 -12.030 -2.032 1.00 80.88 84 ALA A CA 1
ATOM 668 C C . ALA A 1 84 ? -0.737 -10.815 -1.994 1.00 80.88 84 ALA A C 1
ATOM 670 O O . ALA A 1 84 ? -1.908 -10.949 -1.635 1.00 80.88 84 ALA A O 1
ATOM 671 N N . LEU A 1 85 ? -0.251 -9.614 -2.326 1.00 78.25 85 LEU A N 1
ATOM 672 C CA . LEU A 1 85 ? -1.021 -8.380 -2.224 1.00 78.25 85 LEU A CA 1
ATOM 673 C C . LEU A 1 85 ? -1.564 -7.944 -3.583 1.00 78.25 85 LEU A C 1
ATOM 675 O O . LEU A 1 85 ? -0.828 -7.595 -4.500 1.00 78.25 85 LEU A O 1
ATOM 679 N N . ALA A 1 86 ? -2.891 -7.864 -3.670 1.00 72.38 86 ALA A N 1
ATOM 680 C CA . ALA A 1 86 ? -3.582 -7.217 -4.775 1.00 72.38 86 ALA A CA 1
ATOM 681 C C . ALA A 1 86 ? -3.903 -5.752 -4.427 1.00 72.38 86 ALA A C 1
ATOM 683 O O . ALA A 1 86 ? -4.443 -5.454 -3.359 1.00 72.38 86 ALA A O 1
ATOM 684 N N . GLY A 1 87 ? -3.616 -4.829 -5.350 1.00 80.50 87 GLY A N 1
ATOM 685 C CA . GLY A 1 87 ? -4.045 -3.431 -5.253 1.00 80.50 87 GLY A CA 1
ATOM 686 C C . GLY A 1 87 ? -2.890 -2.444 -5.125 1.00 80.50 87 GLY A C 1
ATOM 687 O O . GLY A 1 87 ? -1.933 -2.508 -5.887 1.00 80.50 87 GLY A O 1
ATOM 688 N N . THR A 1 88 ? -3.003 -1.473 -4.219 1.00 81.12 88 THR A N 1
ATOM 689 C CA . THR A 1 88 ? -2.018 -0.392 -4.060 1.00 81.12 88 THR A CA 1
ATOM 690 C C . THR A 1 88 ? -1.438 -0.349 -2.655 1.00 81.12 88 THR A C 1
ATOM 692 O O . THR A 1 88 ? -2.187 -0.447 -1.678 1.00 81.12 88 THR A O 1
ATOM 695 N N . VAL A 1 89 ? -0.139 -0.081 -2.550 1.00 84.75 89 VAL A N 1
ATOM 696 C CA . VAL A 1 89 ? 0.578 0.055 -1.287 1.00 84.75 89 VAL A CA 1
ATOM 697 C C . VAL A 1 89 ? 1.208 1.449 -1.146 1.00 84.75 89 VAL A C 1
ATOM 699 O O . VAL A 1 89 ? 1.800 1.968 -2.099 1.00 84.75 89 VAL A O 1
ATOM 702 N N . PRO A 1 90 ? 1.059 2.107 0.016 1.00 86.31 90 PRO A N 1
ATOM 703 C CA . PRO A 1 90 ? 1.838 3.286 0.353 1.00 86.31 90 PRO A CA 1
ATOM 704 C C . PRO A 1 90 ? 3.320 2.970 0.491 1.00 86.31 90 PRO A C 1
ATOM 706 O O . PRO A 1 90 ? 3.690 1.917 0.992 1.00 86.31 90 PRO A O 1
ATOM 709 N N . LEU A 1 91 ? 4.155 3.915 0.084 1.00 87.81 91 LEU A N 1
ATOM 710 C CA . LEU A 1 91 ? 5.600 3.854 0.177 1.00 87.81 91 LEU A CA 1
ATOM 711 C C . LEU A 1 91 ? 6.099 4.978 1.076 1.00 87.81 91 LEU A C 1
ATOM 713 O O . LEU A 1 91 ? 5.711 6.134 0.894 1.00 87.81 91 LEU A O 1
ATOM 717 N N . CYS A 1 92 ? 6.995 4.666 1.999 1.00 88.94 92 CYS A N 1
ATOM 718 C CA . CYS A 1 92 ? 7.742 5.641 2.786 1.00 88.94 92 CYS A CA 1
ATOM 719 C C . CYS A 1 92 ? 9.243 5.391 2.652 1.00 88.94 92 CYS A C 1
ATOM 721 O O . CYS A 1 92 ? 9.683 4.459 1.978 1.00 88.94 92 CYS A O 1
ATOM 723 N N . ARG A 1 93 ? 10.033 6.265 3.272 1.00 88.00 93 ARG A N 1
ATOM 724 C CA . ARG A 1 93 ? 11.448 6.000 3.499 1.00 88.00 93 ARG A CA 1
ATOM 725 C C . ARG A 1 93 ? 11.693 5.844 4.982 1.00 88.00 93 ARG A C 1
ATOM 727 O O . ARG A 1 93 ? 11.211 6.669 5.755 1.00 88.00 93 ARG A O 1
ATOM 734 N N . ALA A 1 94 ? 12.444 4.814 5.329 1.00 84.44 94 ALA A N 1
ATOM 735 C CA . ALA A 1 94 ? 13.026 4.687 6.648 1.00 84.44 94 ALA A CA 1
ATOM 736 C C . ALA A 1 94 ? 14.020 5.841 6.912 1.00 84.44 94 ALA A C 1
ATOM 738 O O . ALA A 1 94 ? 14.455 6.487 5.947 1.00 84.44 94 ALA A O 1
ATOM 739 N N . PRO A 1 95 ? 14.390 6.121 8.175 1.00 75.88 95 PRO A N 1
ATOM 740 C CA . PRO A 1 95 ? 15.421 7.109 8.508 1.00 75.88 95 PRO A CA 1
ATOM 741 C C . PRO A 1 95 ? 16.742 6.898 7.750 1.00 75.88 95 PRO A C 1
ATOM 743 O O . PRO A 1 95 ? 17.326 7.856 7.255 1.00 75.88 95 PRO A O 1
ATOM 746 N N . GLU A 1 96 ? 17.150 5.644 7.559 1.00 81.44 96 GLU A N 1
ATOM 747 C CA . GLU A 1 96 ? 18.317 5.208 6.779 1.00 81.44 96 GLU A CA 1
ATOM 748 C C . GLU A 1 96 ? 18.142 5.354 5.253 1.00 81.44 96 GLU A C 1
ATOM 750 O O . GLU A 1 96 ? 19.028 5.037 4.464 1.00 81.44 96 GLU A O 1
ATOM 755 N N . GLY A 1 97 ? 16.982 5.835 4.804 1.00 83.38 97 GLY A N 1
ATOM 756 C CA . GLY A 1 97 ? 16.688 6.115 3.405 1.00 83.38 97 GLY A CA 1
ATOM 757 C C . GLY A 1 97 ? 16.152 4.926 2.610 1.00 83.38 97 GLY A C 1
ATOM 758 O O . GLY A 1 97 ? 15.734 5.139 1.466 1.00 83.38 97 GLY A O 1
ATOM 759 N N . GLN A 1 98 ? 16.095 3.719 3.178 1.00 90.12 98 GLN A N 1
ATOM 760 C CA . GLN A 1 98 ? 15.532 2.544 2.509 1.00 90.12 98 GLN A CA 1
ATOM 761 C C . GLN A 1 98 ? 14.053 2.760 2.157 1.00 90.12 98 GLN A C 1
ATOM 763 O O . GLN A 1 98 ? 13.275 3.293 2.953 1.00 90.12 98 GLN A O 1
ATOM 768 N N . LEU A 1 99 ? 13.657 2.368 0.943 1.00 93.62 99 LEU A N 1
ATOM 769 C CA . LEU A 1 99 ? 12.261 2.421 0.518 1.00 93.62 99 LEU A CA 1
ATOM 770 C C . LEU A 1 99 ? 11.479 1.307 1.219 1.00 93.62 99 LEU A C 1
ATOM 772 O O . LEU A 1 99 ? 11.895 0.154 1.184 1.00 93.62 99 LEU A O 1
ATOM 776 N N . GLN A 1 100 ? 10.343 1.644 1.820 1.00 93.81 100 GLN A N 1
ATOM 777 C CA . GLN A 1 100 ? 9.495 0.690 2.526 1.00 93.81 100 GLN A CA 1
ATOM 778 C C . GLN A 1 100 ? 8.061 0.753 2.012 1.00 93.81 100 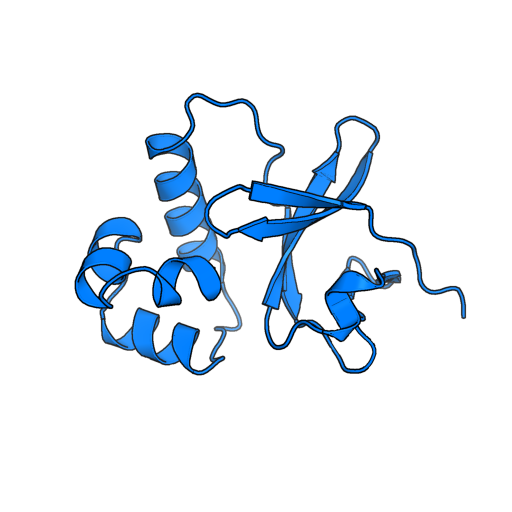GLN A C 1
ATOM 780 O O . GLN A 1 100 ? 7.540 1.843 1.771 1.00 93.81 100 GLN A O 1
ATOM 785 N N . ALA A 1 101 ? 7.411 -0.400 1.877 1.00 90.56 101 ALA A N 1
ATOM 786 C CA . ALA A 1 101 ? 5.972 -0.493 1.681 1.00 90.56 101 ALA A CA 1
ATOM 787 C C . ALA A 1 101 ? 5.257 -0.522 3.035 1.00 90.56 101 ALA A C 1
ATOM 789 O O . ALA A 1 101 ? 5.660 -1.237 3.943 1.00 90.56 101 ALA A O 1
ATOM 790 N N . VAL A 1 102 ? 4.185 0.249 3.177 1.00 86.62 102 VAL A N 1
ATOM 791 C CA . VAL A 1 102 ? 3.436 0.363 4.431 1.00 86.62 102 VAL A CA 1
ATOM 792 C C . VAL A 1 102 ? 2.161 -0.458 4.337 1.00 86.62 102 VAL A C 1
ATOM 794 O O . VAL A 1 102 ? 1.231 -0.104 3.606 1.00 86.62 102 VAL A O 1
ATOM 797 N N . LEU A 1 103 ? 2.093 -1.541 5.100 1.00 82.94 103 LEU A N 1
ATOM 798 C CA . LEU A 1 103 ? 0.873 -2.313 5.285 1.00 82.94 103 LEU A CA 1
ATOM 799 C C . LEU A 1 103 ? 0.127 -1.780 6.500 1.00 82.94 103 LEU A C 1
ATOM 801 O O . LEU A 1 103 ? 0.707 -1.538 7.553 1.00 82.94 103 LEU A O 1
ATOM 805 N N . ILE A 1 104 ? -1.169 -1.547 6.327 1.00 71.38 104 ILE A N 1
ATOM 806 C CA . ILE A 1 104 ? -2.005 -0.903 7.340 1.00 71.38 104 ILE A CA 1
ATOM 807 C C . ILE A 1 104 ? -3.167 -1.842 7.631 1.00 71.38 104 ILE A C 1
ATOM 809 O O . ILE A 1 104 ? -4.165 -1.805 6.903 1.00 71.38 104 ILE A O 1
ATOM 813 N N . GLY A 1 105 ? -2.981 -2.670 8.659 1.00 66.62 105 GLY A N 1
ATOM 814 C CA . GLY A 1 105 ? -3.995 -3.526 9.273 1.00 66.62 105 GLY A CA 1
ATOM 815 C C . GLY A 1 105 ? -4.323 -3.034 10.686 1.00 66.62 105 GLY A C 1
ATOM 816 O O . GLY A 1 105 ? -4.412 -1.825 10.903 1.00 66.62 105 GLY A O 1
ATOM 817 N N . GLU A 1 106 ? -4.469 -3.951 11.645 1.00 57.66 106 GLU A N 1
ATOM 818 C CA . GLU A 1 106 ? -4.573 -3.609 13.077 1.00 57.66 106 GLU A CA 1
ATOM 819 C C . GLU A 1 106 ? -3.288 -2.955 13.600 1.00 57.66 106 GLU A C 1
ATOM 821 O O . GLU A 1 106 ? -3.333 -1.996 14.369 1.00 57.66 106 GLU A O 1
ATOM 826 N N . VAL A 1 107 ? -2.141 -3.422 13.102 1.00 67.81 107 VAL A N 1
ATOM 827 C CA . VAL A 1 107 ? -0.826 -2.817 13.313 1.00 67.81 107 VAL A CA 1
ATOM 828 C C . VAL A 1 107 ? -0.300 -2.302 11.974 1.00 67.81 107 VAL A C 1
ATOM 830 O O . VAL A 1 107 ? -0.564 -2.871 10.911 1.00 67.81 107 VAL A O 1
ATOM 833 N N . THR A 1 108 ? 0.428 -1.186 12.013 1.00 76.31 108 THR A N 1
ATOM 834 C CA . THR A 1 108 ? 1.144 -0.683 10.835 1.00 76.31 108 THR A CA 1
ATOM 835 C C . THR A 1 108 ? 2.466 -1.432 10.693 1.00 76.31 108 THR A C 1
ATOM 837 O O . THR A 1 108 ? 3.313 -1.350 11.578 1.00 76.31 108 THR A O 1
ATOM 840 N N . THR A 1 109 ? 2.655 -2.125 9.572 1.00 83.69 109 THR A N 1
ATOM 841 C CA . THR A 1 109 ? 3.885 -2.861 9.248 1.00 83.69 109 THR A CA 1
ATOM 842 C C . THR A 1 109 ? 4.627 -2.157 8.119 1.00 83.69 109 THR A C 1
ATOM 844 O O . THR A 1 109 ? 4.019 -1.731 7.136 1.00 83.69 109 THR A O 1
ATOM 847 N N . TYR A 1 110 ? 5.949 -2.060 8.240 1.00 88.38 110 TYR A N 1
ATOM 848 C CA . TYR A 1 110 ? 6.825 -1.482 7.225 1.00 88.38 110 TYR A CA 1
ATOM 849 C C . TYR A 1 110 ? 7.659 -2.595 6.593 1.00 88.38 110 TYR A C 1
ATOM 851 O O . TYR A 1 110 ? 8.395 -3.288 7.288 1.00 88.38 110 TYR A O 1
ATOM 859 N N . LEU A 1 111 ? 7.523 -2.776 5.283 1.00 91.94 111 LEU A N 1
ATOM 860 C CA . LEU A 1 111 ? 8.210 -3.810 4.521 1.00 91.94 111 LEU A CA 1
ATOM 861 C C . LEU A 1 111 ? 9.390 -3.200 3.772 1.00 91.94 111 LEU A C 1
ATOM 863 O O . LEU A 1 111 ? 9.148 -2.413 2.853 1.00 91.94 111 LEU A O 1
ATOM 867 N N . PRO A 1 112 ? 10.640 -3.528 4.127 1.00 93.44 112 PRO A N 1
ATOM 868 C CA .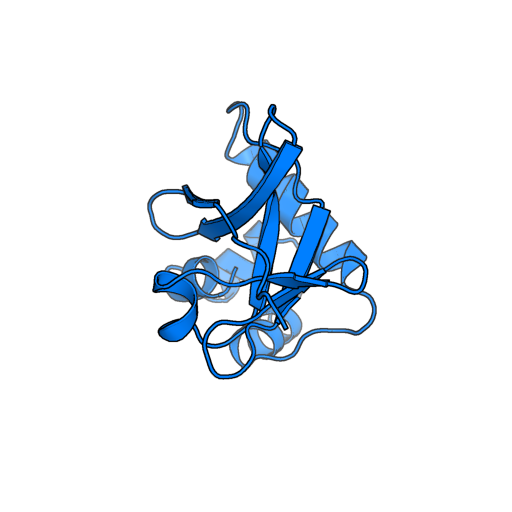 PRO A 1 112 ? 11.804 -3.056 3.392 1.00 93.44 112 PRO A CA 1
ATOM 869 C C . PRO A 1 112 ? 11.757 -3.588 1.962 1.00 93.44 112 PRO A C 1
ATOM 871 O O . PRO A 1 112 ? 11.727 -4.792 1.735 1.00 93.44 112 PRO A O 1
ATOM 874 N N . LEU A 1 113 ? 11.722 -2.686 0.986 1.00 94.06 113 LEU A N 1
ATOM 875 C CA . LEU A 1 113 ? 11.672 -3.072 -0.414 1.00 94.06 113 LEU A CA 1
ATOM 876 C C . LEU A 1 113 ? 13.074 -3.256 -0.972 1.00 94.06 113 LEU A C 1
ATOM 878 O O . LEU A 1 113 ? 13.965 -2.432 -0.745 1.00 94.06 113 LEU A O 1
ATOM 882 N N . GLN A 1 114 ? 13.232 -4.308 -1.764 1.00 94.62 114 GLN A N 1
ATOM 883 C CA . GLN A 1 114 ? 14.455 -4.584 -2.502 1.00 94.62 114 GLN A CA 1
ATOM 884 C C . GLN A 1 114 ? 14.273 -4.165 -3.960 1.00 94.62 114 GLN A C 1
ATOM 886 O O . GLN A 1 114 ? 13.179 -4.343 -4.499 1.00 94.62 114 GLN A O 1
ATOM 891 N N . PRO A 1 115 ? 15.283 -3.558 -4.603 1.00 93.31 115 PRO A N 1
ATOM 892 C CA . PRO A 1 115 ? 15.235 -3.340 -6.041 1.00 93.31 115 PRO A CA 1
ATOM 893 C C . PRO A 1 115 ? 15.134 -4.692 -6.757 1.00 93.31 115 PRO A C 1
ATOM 895 O O . PRO A 1 115 ? 15.754 -5.663 -6.335 1.00 93.31 115 PRO A O 1
ATOM 898 N N . VAL A 1 116 ? 14.343 -4.755 -7.825 1.00 90.38 116 VAL A N 1
ATOM 899 C CA . VAL A 1 116 ? 14.384 -5.897 -8.744 1.00 90.38 116 VAL A CA 1
ATOM 900 C C . VAL A 1 116 ? 15.608 -5.674 -9.626 1.00 90.38 116 VAL A C 1
ATOM 902 O O . VAL A 1 116 ? 15.642 -4.695 -10.373 1.00 90.38 116 VAL A O 1
ATOM 905 N N . GLU A 1 117 ? 16.637 -6.501 -9.468 1.00 78.25 117 GLU A N 1
ATOM 906 C CA . GLU A 1 117 ? 17.753 -6.526 -10.415 1.00 78.25 117 GLU A CA 1
ATOM 907 C C . GLU A 1 117 ? 17.228 -7.067 -11.749 1.00 78.25 117 GLU A C 1
ATOM 909 O O . GLU A 1 117 ? 16.491 -8.056 -11.776 1.00 78.25 117 GLU A O 1
ATOM 914 N N . GLY A 1 118 ? 17.516 -6.333 -12.823 1.00 57.34 118 GLY A N 1
ATOM 915 C CA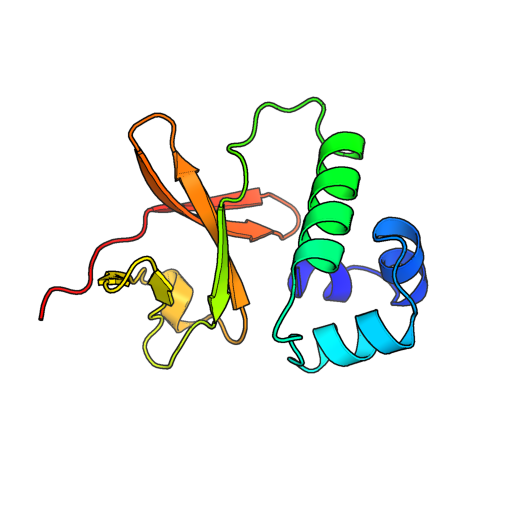 . GLY A 1 118 ? 17.212 -6.718 -14.199 1.00 57.34 118 GLY A CA 1
ATOM 916 C C . GLY A 1 118 ? 18.464 -7.202 -14.900 1.00 57.34 118 GLY A C 1
ATOM 917 O O . GLY A 1 118 ? 19.557 -6.738 -14.499 1.00 57.34 118 GLY A O 1
#

pLDDT: mean 76.44, std 13.01, range [43.91, 95.19]

Foldseek 3Di:
DLQVPVVDPLVVVCVLLVHDSVVSVCVNVQDDDPDCPSSLVSVVVSCVVVDPDDDFRFDDKFFQDAPLWTDDPNFIKHDPVSNVDGHIWTWGADPVRFIWTWDDHPDIDTHGIDTDDD